Protein AF-A0A7R9MR57-F1 (afdb_monomer_lite)

pLDDT: mean 85.52, std 16.77, range [36.34, 97.62]

Sequence (170 aa):
MKTKNKNTFSAKESKRLKQLLARNATEKPTKAVKSRPQDRSQALAARSRARLLYSRFRAQNEFLYSHSSSEANDFFSEDSFREYHAVYEKIADKWPQKPINHVIQRLATLTSETSGRLVVADIGCGSRAQLRDAFPSHFVHSFDLVADSPHVTKADMCSLPLDADSCDVT

Secondary structure (DSSP, 8-state):
----------HHHHHHHHHHHHHHTT----------HHHHHHHHHHHHHHHHHHHHHHHHHHHHHHS-HHHHHHHS-HHHHHHHHHHHHHHHTTSSS-HHHHHHHHHHHHHHHSSS--EEEEET-TTTTHHHHH-TTSEEEEEESS--STTEEE--TTS-S--TT--SB-

Radius of gyration: 26.55 Å; chains: 1; bounding box: 50×66×60 Å

Structure (mmCIF, N/CA/C/O backbone):
data_AF-A0A7R9MR57-F1
#
_entry.id   AF-A0A7R9MR57-F1
#
loop_
_atom_site.group_PDB
_atom_site.id
_atom_site.type_symbol
_atom_site.label_atom_id
_atom_site.label_alt_id
_atom_site.label_comp_id
_atom_site.label_asym_id
_atom_site.label_entity_id
_atom_site.label_seq_id
_atom_site.pdbx_PDB_ins_code
_atom_site.Cartn_x
_atom_site.Cartn_y
_atom_site.Cartn_z
_atom_site.occupancy
_atom_site.B_iso_or_equiv
_atom_site.auth_seq_id
_atom_site.auth_comp_id
_atom_site.auth_asym_id
_atom_site.auth_atom_id
_atom_site.pdbx_PDB_model_num
ATOM 1 N N . MET A 1 1 ? 18.443 51.257 35.455 1.00 42.00 1 MET A N 1
ATOM 2 C CA . MET A 1 1 ? 19.607 51.481 34.561 1.00 42.00 1 MET A CA 1
ATOM 3 C C . MET A 1 1 ? 19.307 50.832 33.213 1.00 42.00 1 MET A C 1
ATOM 5 O O . MET A 1 1 ? 18.790 49.728 33.194 1.00 42.00 1 MET A O 1
ATOM 9 N N . LYS A 1 2 ? 19.503 51.565 32.109 1.00 36.34 2 LYS A N 1
ATOM 10 C CA . LYS A 1 2 ? 19.036 51.225 30.751 1.00 36.34 2 LYS A CA 1
ATOM 11 C C . LYS A 1 2 ? 19.952 50.187 30.082 1.00 36.34 2 LYS A C 1
ATOM 13 O O . LYS A 1 2 ? 21.140 50.458 29.926 1.00 36.34 2 LYS A O 1
ATOM 18 N N . THR A 1 3 ? 19.410 49.063 29.620 1.00 39.56 3 THR A N 1
ATOM 19 C CA . THR A 1 3 ? 20.094 48.125 28.716 1.00 39.56 3 THR A CA 1
ATOM 20 C C . THR A 1 3 ? 20.059 48.677 27.285 1.00 39.56 3 THR A C 1
ATOM 22 O O . THR A 1 3 ? 18.997 48.912 26.716 1.00 39.56 3 THR A O 1
ATOM 25 N N . LYS A 1 4 ? 21.232 48.951 26.699 1.00 39.41 4 LYS A N 1
ATOM 26 C CA . LYS A 1 4 ? 21.375 49.380 25.298 1.00 39.41 4 LYS A CA 1
ATOM 27 C C . LYS A 1 4 ? 21.719 48.168 24.437 1.00 39.41 4 LYS A C 1
ATOM 29 O O . LYS A 1 4 ? 22.835 47.667 24.510 1.00 39.41 4 LYS A O 1
ATOM 34 N N . ASN A 1 5 ? 20.778 47.748 23.600 1.00 41.66 5 ASN A N 1
ATOM 35 C CA . ASN A 1 5 ? 21.027 46.823 22.502 1.00 41.66 5 ASN A CA 1
ATOM 36 C C . ASN A 1 5 ? 21.733 47.591 21.366 1.00 41.66 5 ASN A C 1
ATOM 38 O O . ASN A 1 5 ? 21.204 48.593 20.884 1.00 41.66 5 ASN A O 1
ATOM 42 N N . LYS A 1 6 ? 22.937 47.172 20.962 1.00 43.34 6 LYS A N 1
ATOM 43 C CA . LYS A 1 6 ? 23.674 47.748 19.825 1.00 43.34 6 LYS A CA 1
ATOM 44 C C . LYS A 1 6 ? 24.060 46.636 18.858 1.00 43.34 6 LYS A C 1
ATOM 46 O O . LYS A 1 6 ? 25.180 46.145 18.899 1.00 43.34 6 LYS A O 1
ATOM 51 N N . ASN A 1 7 ? 23.144 46.288 17.963 1.00 48.44 7 ASN A N 1
ATOM 52 C CA . ASN A 1 7 ? 23.494 45.592 16.731 1.00 48.44 7 ASN A CA 1
ATOM 53 C C . ASN A 1 7 ? 23.597 46.638 15.616 1.00 48.44 7 ASN A C 1
ATOM 55 O O . ASN A 1 7 ? 22.632 46.930 14.916 1.00 48.44 7 ASN A O 1
ATOM 59 N N . THR A 1 8 ? 24.765 47.268 15.499 1.00 50.97 8 THR A N 1
ATOM 60 C CA . THR A 1 8 ? 25.089 48.142 14.366 1.00 50.97 8 THR A CA 1
ATOM 61 C C . THR A 1 8 ? 26.041 47.394 13.448 1.00 50.97 8 THR A C 1
ATOM 63 O O . THR A 1 8 ? 27.233 47.304 13.738 1.00 50.97 8 THR A O 1
ATOM 66 N N . PHE A 1 9 ? 25.505 46.853 12.354 1.00 55.69 9 PHE A N 1
ATOM 67 C CA . PHE A 1 9 ? 26.296 46.300 11.254 1.00 55.69 9 PHE A CA 1
ATOM 68 C C . PHE A 1 9 ? 27.257 47.366 10.715 1.00 55.69 9 PHE A C 1
ATOM 70 O O . PHE A 1 9 ? 26.844 48.487 10.401 1.00 55.69 9 PHE A O 1
ATOM 77 N N . SER A 1 10 ? 28.543 47.028 10.600 1.00 69.56 10 SER A N 1
ATOM 78 C CA . SER A 1 10 ? 29.555 47.951 10.091 1.00 69.56 10 SER A CA 1
ATOM 79 C C . SER A 1 10 ? 29.345 48.216 8.599 1.00 69.56 10 SER A C 1
ATOM 81 O O . SER A 1 10 ? 29.105 47.300 7.810 1.00 69.56 10 SER A O 1
ATOM 83 N N . ALA A 1 11 ? 29.520 49.470 8.166 1.00 62.69 11 ALA A N 1
ATOM 84 C CA . ALA A 1 11 ? 29.443 49.861 6.754 1.00 62.69 11 ALA A CA 1
ATOM 85 C C . ALA A 1 11 ? 30.387 49.038 5.849 1.00 62.69 11 ALA A C 1
ATOM 87 O O . ALA A 1 11 ? 30.120 48.846 4.660 1.00 62.69 11 ALA A O 1
ATOM 88 N N . LYS A 1 12 ? 31.475 48.504 6.421 1.00 63.53 12 LYS A N 1
ATOM 89 C CA . LYS A 1 12 ? 32.448 47.646 5.734 1.00 63.53 12 LYS A CA 1
ATOM 90 C C . LYS A 1 12 ? 31.889 46.247 5.444 1.00 63.53 12 LYS A C 1
ATOM 92 O O . LYS A 1 12 ? 32.163 45.693 4.381 1.00 63.53 12 LYS A O 1
ATOM 97 N N . GLU A 1 13 ? 31.064 45.709 6.338 1.00 68.00 13 GLU A N 1
ATOM 98 C CA . GLU A 1 13 ? 30.418 44.397 6.197 1.00 68.00 13 GLU A CA 1
ATOM 99 C C . GLU A 1 13 ? 29.259 44.461 5.202 1.00 68.00 13 GLU A C 1
ATOM 101 O O . GLU A 1 13 ? 29.170 43.623 4.306 1.00 68.00 13 GLU A O 1
ATOM 106 N N . SER A 1 14 ? 28.463 45.532 5.245 1.00 69.38 14 SER A N 1
ATOM 107 C CA . SER A 1 14 ? 27.408 45.796 4.257 1.00 69.38 14 SER A CA 1
ATOM 108 C C . SER A 1 14 ? 27.961 45.977 2.839 1.00 69.38 14 SER A C 1
ATOM 110 O O . SER A 1 14 ? 27.343 45.541 1.867 1.00 69.38 14 SER A O 1
ATOM 112 N N . LYS A 1 15 ? 29.151 46.577 2.694 1.00 70.50 15 LYS A N 1
ATOM 113 C CA . LYS A 1 15 ? 29.832 46.713 1.395 1.00 70.50 15 LYS A CA 1
ATOM 114 C C . LYS A 1 15 ? 30.342 45.364 0.874 1.00 70.50 15 LYS A C 1
ATOM 116 O O . LYS A 1 15 ? 30.223 45.093 -0.320 1.00 70.50 15 LYS A O 1
ATOM 121 N N . ARG A 1 16 ? 30.840 44.500 1.765 1.00 72.12 16 ARG A N 1
ATOM 122 C CA . ARG A 1 16 ? 31.302 43.142 1.434 1.00 72.12 16 ARG A CA 1
ATOM 123 C C . ARG A 1 16 ? 30.138 42.223 1.049 1.00 72.12 16 ARG A C 1
ATOM 125 O O . ARG A 1 16 ? 30.250 41.487 0.075 1.00 72.12 16 ARG A O 1
ATOM 132 N N . LEU A 1 17 ? 29.005 42.331 1.745 1.00 66.88 17 LEU A N 1
ATOM 133 C CA . LEU A 1 17 ? 27.783 41.585 1.436 1.00 66.88 17 LEU A CA 1
ATOM 134 C C . LEU A 1 17 ? 27.174 42.027 0.098 1.00 66.88 17 LEU A C 1
ATOM 136 O O . LEU A 1 17 ? 26.826 41.184 -0.723 1.00 66.88 17 LEU A O 1
ATOM 140 N N . LYS A 1 18 ? 27.144 43.337 -0.188 1.00 70.94 18 LYS A N 1
ATOM 141 C CA . LYS A 1 18 ? 26.729 43.850 -1.506 1.00 70.94 18 LYS A CA 1
ATOM 142 C C . LYS A 1 18 ? 27.665 43.399 -2.635 1.00 70.94 18 LYS A C 1
ATOM 144 O O . LYS A 1 18 ? 27.184 43.085 -3.717 1.00 70.94 18 LYS A O 1
ATOM 149 N N . GLN A 1 19 ? 28.975 43.302 -2.390 1.00 70.06 19 GLN A N 1
ATOM 150 C CA . GLN A 1 19 ? 29.932 42.755 -3.366 1.00 70.06 19 GLN A CA 1
ATOM 151 C C . GLN A 1 19 ? 29.777 41.241 -3.589 1.00 70.06 19 GLN A C 1
ATOM 153 O O . GLN A 1 19 ? 29.949 40.782 -4.716 1.00 70.06 19 GLN A O 1
ATOM 158 N N . LEU A 1 20 ? 29.438 40.468 -2.553 1.00 65.06 20 LEU A N 1
ATOM 159 C CA . LEU A 1 20 ? 29.161 39.029 -2.664 1.00 65.06 20 LEU A CA 1
ATOM 160 C C . LEU A 1 20 ? 27.858 38.760 -3.429 1.00 65.06 20 LEU A C 1
ATOM 162 O O . LEU A 1 20 ? 27.834 37.926 -4.330 1.00 65.06 20 LEU A O 1
ATOM 166 N N . LEU A 1 21 ? 26.803 39.523 -3.140 1.00 65.69 21 LEU A N 1
ATOM 167 C CA . LEU A 1 21 ? 25.519 39.415 -3.837 1.00 65.69 21 LEU A CA 1
ATOM 168 C C . LEU A 1 21 ? 25.616 39.869 -5.306 1.00 65.69 21 LEU A C 1
ATOM 170 O O . LEU A 1 21 ? 25.014 39.250 -6.178 1.00 65.69 21 LEU A O 1
ATOM 174 N N . ALA A 1 22 ? 26.433 40.885 -5.610 1.00 64.31 22 ALA A N 1
ATOM 175 C CA . ALA A 1 22 ? 26.681 41.339 -6.984 1.00 64.31 22 ALA A CA 1
ATOM 176 C C . ALA A 1 22 ? 27.541 40.362 -7.817 1.00 64.31 22 ALA A C 1
ATOM 178 O O . ALA A 1 22 ? 27.407 40.320 -9.042 1.00 64.31 22 ALA A O 1
ATOM 179 N N . ARG A 1 23 ? 28.392 39.545 -7.175 1.00 57.81 23 ARG A N 1
ATOM 180 C CA . ARG A 1 23 ? 29.122 38.452 -7.846 1.00 57.81 23 ARG A CA 1
ATOM 181 C C . ARG A 1 23 ? 28.187 37.307 -8.237 1.00 57.81 23 ARG A C 1
ATOM 183 O O . ARG A 1 23 ? 28.254 36.849 -9.369 1.00 57.81 23 ARG A O 1
ATOM 190 N N . ASN A 1 24 ? 27.245 36.940 -7.367 1.00 53.53 24 ASN A N 1
ATOM 191 C CA . ASN A 1 24 ? 26.267 35.886 -7.663 1.00 53.53 24 ASN A CA 1
ATOM 192 C C . ASN A 1 24 ? 25.201 36.310 -8.693 1.00 53.53 24 ASN A C 1
ATOM 194 O O . ASN A 1 24 ? 24.598 35.457 -9.331 1.00 53.53 24 ASN A O 1
ATOM 198 N N . ALA A 1 25 ? 24.979 37.615 -8.886 1.00 52.41 25 ALA A N 1
ATOM 199 C CA . ALA A 1 25 ? 24.032 38.139 -9.877 1.00 52.41 25 ALA A CA 1
ATOM 200 C C . ALA A 1 25 ? 24.624 38.301 -11.294 1.00 52.41 25 ALA A C 1
ATOM 202 O O . ALA A 1 25 ? 23.883 38.577 -12.235 1.00 52.41 25 ALA A O 1
ATOM 203 N N . THR A 1 26 ? 25.945 38.153 -11.465 1.00 43.34 26 THR A N 1
ATOM 204 C CA . THR A 1 26 ? 26.622 38.300 -12.771 1.00 43.34 26 THR A CA 1
ATOM 205 C C . THR A 1 26 ? 27.115 36.980 -13.370 1.00 43.34 26 THR A C 1
ATOM 207 O O . THR A 1 26 ? 27.545 36.962 -14.527 1.00 43.34 26 THR A O 1
ATOM 210 N N . GLU A 1 27 ? 26.948 35.853 -12.671 1.00 44.22 27 GLU A N 1
ATOM 211 C CA . GLU A 1 27 ? 27.067 34.526 -13.277 1.00 44.22 27 GLU A CA 1
ATOM 212 C C . GLU A 1 27 ? 25.819 34.219 -14.118 1.00 44.22 27 GLU A C 1
ATOM 214 O O . GLU A 1 27 ? 24.850 33.602 -13.681 1.00 44.22 27 GLU A O 1
ATOM 219 N N . LYS A 1 28 ? 25.843 34.664 -15.380 1.00 47.09 28 LYS A N 1
ATOM 220 C CA . LYS A 1 28 ? 25.016 34.061 -16.437 1.00 47.09 28 LYS A CA 1
ATOM 221 C C . LYS A 1 28 ? 25.228 32.540 -16.407 1.00 47.09 28 LYS A C 1
ATOM 223 O O . LYS A 1 28 ? 26.379 32.135 -16.227 1.00 47.09 28 LYS A O 1
ATOM 228 N N . PRO A 1 29 ? 24.191 31.708 -16.644 1.00 41.19 29 PRO A N 1
ATOM 229 C CA . PRO A 1 29 ? 24.343 30.257 -16.653 1.00 41.19 29 PRO A CA 1
ATOM 230 C C . PRO A 1 29 ? 25.459 29.907 -17.632 1.00 41.19 29 PRO A C 1
ATOM 232 O O . PRO A 1 29 ? 25.377 30.179 -18.835 1.00 41.19 29 PRO A O 1
ATOM 235 N N . THR A 1 30 ? 26.561 29.414 -17.081 1.00 38.16 30 THR A N 1
ATOM 236 C CA . THR A 1 30 ? 27.757 29.099 -17.840 1.00 38.16 30 THR A CA 1
ATOM 237 C C . THR A 1 30 ? 27.400 28.024 -18.856 1.00 38.16 30 THR A C 1
ATOM 239 O O . THR A 1 30 ? 26.698 27.052 -18.575 1.00 38.16 30 THR A O 1
ATOM 242 N N . LYS A 1 31 ? 27.824 28.278 -20.096 1.00 46.47 31 LYS A N 1
ATOM 243 C CA . LYS A 1 31 ? 27.613 27.429 -21.269 1.00 46.47 31 LYS A CA 1
ATOM 244 C C . LYS A 1 31 ? 27.842 25.961 -20.915 1.00 46.47 31 LYS A C 1
ATOM 246 O O . LYS A 1 31 ? 28.859 25.631 -20.310 1.00 46.47 31 LYS A O 1
ATOM 251 N N . ALA A 1 32 ? 26.917 25.109 -21.360 1.00 50.66 32 ALA A N 1
ATOM 252 C CA . ALA A 1 32 ? 26.980 23.661 -21.240 1.00 50.66 32 ALA A CA 1
ATOM 253 C C . ALA A 1 32 ? 28.405 23.145 -21.494 1.00 50.66 32 ALA A C 1
ATOM 255 O O . ALA A 1 32 ? 28.914 23.202 -22.618 1.00 50.66 32 ALA A O 1
ATOM 256 N N . VAL A 1 33 ? 29.039 22.639 -20.435 1.00 55.50 33 VAL A N 1
ATOM 257 C CA . VAL A 1 33 ? 30.252 21.832 -20.537 1.00 55.50 33 VAL A CA 1
ATOM 258 C C . VAL A 1 33 ? 29.941 20.711 -21.526 1.00 55.50 33 VAL A C 1
ATOM 260 O O . VAL A 1 33 ? 28.959 19.986 -21.357 1.00 55.50 33 VAL A O 1
ATOM 263 N N . LYS A 1 34 ? 30.721 20.596 -22.609 1.00 58.34 34 LYS A N 1
ATOM 264 C CA . LYS A 1 34 ? 30.578 19.499 -23.574 1.00 58.34 34 LYS A CA 1
ATOM 265 C C . LYS A 1 34 ? 30.898 18.193 -22.837 1.00 58.34 34 LYS A C 1
ATOM 267 O O . LYS A 1 34 ? 32.059 17.818 -22.743 1.00 58.34 34 LYS A O 1
ATOM 272 N N . SER A 1 35 ? 29.876 17.541 -22.284 1.00 62.31 35 SER A N 1
ATOM 273 C CA . SER A 1 35 ? 30.015 16.257 -21.593 1.00 62.31 35 SER A CA 1
ATOM 274 C C . SER A 1 35 ? 30.646 15.220 -22.526 1.00 62.31 35 SER A C 1
ATOM 276 O O . SER A 1 35 ? 30.401 15.247 -23.743 1.00 62.31 35 SER A O 1
ATOM 278 N N . ARG A 1 36 ? 31.480 14.329 -21.976 1.00 72.31 36 ARG A N 1
ATOM 279 C CA . ARG A 1 36 ? 32.213 13.321 -22.755 1.00 72.31 36 ARG A CA 1
ATOM 280 C C . ARG A 1 36 ? 31.192 12.410 -23.463 1.00 72.31 36 ARG A C 1
ATOM 282 O O . ARG A 1 36 ? 30.100 12.205 -22.930 1.00 72.31 36 ARG A O 1
ATOM 289 N N . PRO A 1 37 ? 31.481 11.845 -24.651 1.00 71.62 37 PRO A N 1
ATOM 290 C CA . PRO A 1 37 ? 30.532 10.972 -25.355 1.00 71.62 37 PRO A CA 1
ATOM 291 C C . PRO A 1 37 ? 29.991 9.816 -24.494 1.00 71.62 37 PRO A C 1
ATOM 293 O O . PRO A 1 37 ? 28.810 9.492 -24.589 1.00 71.62 37 PRO A O 1
ATOM 296 N N . GLN A 1 38 ? 30.824 9.278 -23.593 1.00 73.06 38 GLN A N 1
ATOM 297 C CA . GLN A 1 38 ? 30.436 8.258 -22.613 1.00 73.06 38 GLN A CA 1
ATOM 298 C C . GLN A 1 38 ? 29.397 8.767 -21.599 1.00 73.06 38 GLN A C 1
ATOM 300 O O . GLN A 1 38 ? 28.456 8.054 -21.266 1.00 73.06 38 GLN A O 1
ATOM 305 N N . ASP A 1 39 ? 29.496 10.024 -21.169 1.00 84.75 39 ASP A N 1
ATOM 306 C CA . ASP A 1 39 ? 28.520 10.631 -20.257 1.00 84.75 39 ASP A CA 1
ATOM 307 C C . ASP A 1 39 ? 27.170 10.824 -20.960 1.00 84.75 39 ASP A C 1
ATOM 309 O O . ASP A 1 39 ? 26.107 10.670 -20.360 1.00 84.75 39 ASP A O 1
ATOM 313 N N . ARG A 1 40 ? 27.190 11.133 -22.267 1.00 88.44 40 ARG A N 1
ATOM 314 C CA . ARG A 1 40 ? 25.967 11.284 -23.072 1.00 88.44 40 ARG A CA 1
ATOM 315 C C . ARG A 1 40 ? 25.263 9.953 -23.299 1.00 88.44 40 ARG A C 1
ATOM 317 O O . ARG A 1 40 ? 24.041 9.901 -23.173 1.00 88.44 40 ARG A O 1
ATOM 324 N N . SER A 1 41 ? 26.007 8.895 -23.627 1.00 91.62 41 SER A N 1
ATOM 325 C CA . SER A 1 41 ? 25.433 7.560 -23.828 1.00 91.62 41 SER A CA 1
ATOM 326 C C . SER A 1 41 ? 24.851 7.009 -22.526 1.00 91.62 41 SER A C 1
ATOM 328 O O . SER A 1 41 ? 23.731 6.500 -22.526 1.00 91.62 41 SER A O 1
ATOM 330 N N . GLN A 1 42 ? 25.540 7.202 -21.398 1.00 94.88 42 GLN A N 1
ATOM 331 C CA . GLN A 1 42 ? 25.036 6.827 -20.077 1.00 94.88 42 GLN A CA 1
ATOM 332 C C . GLN A 1 42 ? 23.785 7.622 -19.683 1.00 94.88 42 GLN A C 1
ATOM 334 O O . GLN A 1 42 ? 22.808 7.027 -19.223 1.00 94.88 42 GLN A O 1
ATOM 339 N N . ALA A 1 43 ? 23.768 8.940 -19.912 1.00 94.06 43 ALA A N 1
ATOM 340 C CA . ALA A 1 43 ? 22.599 9.779 -19.647 1.00 94.06 43 ALA A CA 1
ATOM 341 C C . ALA A 1 43 ? 21.390 9.389 -20.515 1.00 94.06 43 ALA A C 1
ATOM 343 O O . ALA A 1 43 ? 20.261 9.334 -20.020 1.00 94.06 43 ALA A O 1
ATOM 344 N N . LEU A 1 44 ? 21.613 9.078 -21.797 1.00 95.44 44 LEU A N 1
ATOM 345 C CA . LEU A 1 44 ? 20.569 8.570 -22.685 1.00 95.44 44 LEU A CA 1
ATOM 346 C C . LEU A 1 44 ? 20.047 7.216 -22.194 1.00 95.44 44 LEU A C 1
ATOM 348 O O . LEU A 1 44 ? 18.838 7.047 -22.066 1.00 95.44 44 LEU A O 1
ATOM 352 N N . ALA A 1 45 ? 20.939 6.285 -21.853 1.00 95.81 45 ALA A N 1
ATOM 353 C CA . ALA A 1 45 ? 20.560 4.972 -21.342 1.00 95.81 45 ALA A CA 1
ATOM 354 C C . ALA A 1 45 ? 19.747 5.076 -20.040 1.00 95.81 45 ALA A C 1
ATOM 356 O O . ALA A 1 45 ? 18.744 4.383 -19.886 1.00 95.81 45 ALA A O 1
ATOM 357 N N . ALA A 1 46 ? 20.124 5.977 -19.126 1.00 94.88 46 ALA A N 1
ATOM 358 C CA . ALA A 1 46 ? 19.367 6.242 -17.905 1.00 94.88 46 ALA A CA 1
ATOM 359 C C . ALA A 1 46 ? 17.960 6.783 -18.208 1.00 94.88 46 ALA A C 1
ATOM 361 O O . ALA A 1 46 ? 16.982 6.310 -17.630 1.00 94.88 46 ALA A O 1
ATOM 362 N N . ARG A 1 47 ? 17.839 7.721 -19.157 1.00 95.38 47 ARG A N 1
ATOM 363 C CA . ARG A 1 47 ? 16.542 8.265 -19.587 1.00 95.38 47 ARG A CA 1
ATOM 364 C C . ARG A 1 47 ? 15.660 7.200 -20.240 1.00 95.38 47 ARG A C 1
ATOM 366 O O . ARG A 1 47 ? 14.468 7.144 -19.948 1.00 95.38 47 ARG A O 1
ATOM 373 N N . SER A 1 48 ? 16.237 6.347 -21.083 1.00 97.19 48 SER A N 1
ATOM 374 C CA . SER A 1 48 ? 15.523 5.234 -21.714 1.00 97.19 48 SER A CA 1
ATOM 375 C C . SER A 1 48 ? 15.037 4.222 -20.679 1.00 97.19 48 SER A C 1
ATOM 377 O O . SER A 1 48 ? 13.863 3.865 -20.701 1.00 97.19 48 SER A O 1
ATOM 379 N N . ARG A 1 49 ? 15.887 3.831 -19.715 1.00 95.81 49 ARG A N 1
ATOM 380 C CA . ARG A 1 49 ? 15.492 2.956 -18.597 1.00 95.81 49 ARG A CA 1
ATOM 381 C C . ARG A 1 49 ? 14.352 3.554 -17.779 1.00 95.81 49 ARG A C 1
ATOM 383 O O . ARG A 1 49 ? 13.376 2.864 -17.518 1.00 95.81 49 ARG A O 1
ATOM 390 N N . ALA A 1 50 ? 14.434 4.840 -17.433 1.00 93.50 50 ALA A N 1
ATOM 391 C CA . ALA A 1 50 ? 13.363 5.517 -16.706 1.00 93.50 50 ALA A CA 1
ATOM 392 C C . ALA A 1 50 ? 12.046 5.520 -17.501 1.00 93.50 50 ALA A C 1
ATOM 394 O O . ALA A 1 50 ? 10.991 5.233 -16.945 1.00 93.50 50 ALA A O 1
ATOM 395 N N . ARG A 1 51 ? 12.091 5.794 -18.812 1.00 95.88 51 ARG A N 1
ATOM 396 C CA . ARG A 1 51 ? 10.894 5.769 -19.665 1.00 95.88 51 ARG A CA 1
ATOM 397 C C . ARG A 1 51 ? 10.273 4.373 -19.747 1.00 95.88 51 ARG A C 1
ATOM 399 O O . ARG A 1 51 ? 9.054 4.267 -19.666 1.00 95.88 51 ARG A O 1
ATOM 406 N N . LEU A 1 52 ? 11.093 3.331 -19.879 1.00 96.00 52 LEU A N 1
ATOM 407 C CA . LEU A 1 52 ? 10.629 1.941 -19.876 1.00 96.00 52 LEU A CA 1
ATOM 408 C C . LEU A 1 52 ? 9.990 1.569 -18.536 1.00 96.00 52 LEU A C 1
ATOM 410 O O . LEU A 1 52 ? 8.901 1.008 -18.533 1.00 96.00 52 LEU A O 1
ATOM 414 N N . LEU A 1 53 ? 10.606 1.966 -17.419 1.00 94.38 53 LEU A N 1
ATOM 415 C CA . LEU A 1 53 ? 10.073 1.744 -16.075 1.00 94.38 53 LEU A CA 1
ATOM 416 C C . LEU A 1 53 ? 8.670 2.353 -15.906 1.00 94.38 53 LEU A C 1
ATOM 418 O O . LEU A 1 53 ? 7.741 1.665 -15.497 1.00 94.38 53 LEU A O 1
ATOM 422 N N . TYR A 1 54 ? 8.481 3.620 -16.289 1.00 95.75 54 TYR A N 1
ATOM 423 C CA . TYR A 1 54 ? 7.161 4.263 -16.227 1.00 95.75 54 TYR A CA 1
ATOM 424 C C . TYR A 1 54 ? 6.152 3.670 -17.217 1.00 95.75 54 TYR A C 1
ATOM 426 O O . TYR A 1 54 ? 4.956 3.658 -16.933 1.00 95.75 54 TYR A O 1
ATOM 434 N N . SER A 1 55 ? 6.609 3.198 -18.380 1.00 96.81 55 SER A N 1
ATOM 435 C CA . SER A 1 55 ? 5.746 2.504 -19.340 1.00 96.81 55 SER A CA 1
ATOM 436 C C . SER A 1 55 ? 5.254 1.173 -18.778 1.00 96.81 55 SER A C 1
ATOM 438 O O . SER A 1 55 ? 4.075 0.866 -18.920 1.00 96.81 55 SER A O 1
ATOM 440 N N . ARG A 1 56 ? 6.135 0.414 -18.112 1.00 95.56 56 ARG A N 1
ATOM 441 C CA . ARG A 1 56 ? 5.777 -0.834 -17.434 1.00 95.56 56 ARG A CA 1
ATOM 442 C C . ARG A 1 56 ? 4.773 -0.572 -16.318 1.00 95.56 56 ARG A C 1
ATOM 444 O O . ARG A 1 56 ? 3.705 -1.165 -16.350 1.00 95.56 56 ARG A O 1
ATOM 451 N N . PHE A 1 57 ? 5.046 0.393 -15.439 1.00 96.56 57 PHE A N 1
ATOM 452 C CA . PHE A 1 57 ? 4.109 0.794 -14.385 1.00 96.56 57 PHE A CA 1
ATOM 453 C C . PHE A 1 57 ? 2.711 1.122 -14.927 1.00 96.56 57 PHE A C 1
ATOM 455 O O . PHE A 1 57 ? 1.719 0.674 -14.368 1.00 96.56 57 PHE A O 1
ATOM 462 N N . ARG A 1 58 ? 2.612 1.867 -16.038 1.00 97.25 58 ARG A N 1
ATOM 463 C CA . ARG A 1 58 ? 1.313 2.192 -16.656 1.00 97.25 58 ARG A CA 1
ATOM 464 C C . ARG A 1 58 ? 0.555 0.950 -17.114 1.00 97.25 58 ARG A C 1
ATOM 466 O O . ARG A 1 58 ? -0.635 0.866 -16.848 1.00 97.25 58 ARG A O 1
ATOM 473 N N . ALA A 1 59 ? 1.240 0.008 -17.759 1.00 95.69 59 ALA A N 1
ATOM 474 C CA . ALA A 1 59 ? 0.629 -1.246 -18.192 1.00 95.69 59 ALA A CA 1
ATOM 475 C C . ALA A 1 59 ? 0.189 -2.108 -16.996 1.00 95.69 59 ALA A C 1
ATOM 477 O O . ALA A 1 59 ? -0.903 -2.663 -17.007 1.00 95.69 59 ALA A O 1
ATOM 478 N N . GLN A 1 60 ? 1.007 -2.175 -15.938 1.00 95.50 60 GLN A N 1
ATOM 479 C CA . GLN A 1 60 ? 0.648 -2.884 -14.705 1.00 95.50 60 GLN A CA 1
ATOM 480 C C . GLN A 1 60 ? -0.581 -2.257 -14.043 1.00 95.50 60 GLN A C 1
ATOM 482 O O . GLN A 1 60 ? -1.525 -2.956 -13.701 1.00 95.50 60 GLN A O 1
ATOM 487 N N . ASN A 1 61 ? -0.584 -0.930 -13.914 1.00 96.06 61 ASN A N 1
ATOM 488 C CA . ASN A 1 61 ? -1.699 -0.180 -13.356 1.00 96.06 61 ASN A CA 1
ATOM 489 C C . ASN A 1 61 ? -2.985 -0.431 -14.155 1.00 96.06 61 ASN A C 1
ATOM 491 O O . ASN A 1 61 ? -4.024 -0.695 -13.572 1.00 96.06 61 ASN A O 1
ATOM 495 N N . GLU A 1 62 ? -2.920 -0.386 -15.486 1.00 96.94 62 GLU A N 1
ATOM 496 C CA . GLU A 1 62 ? -4.063 -0.712 -16.344 1.00 96.94 62 GLU A CA 1
ATOM 497 C C . GLU A 1 62 ? -4.579 -2.135 -16.107 1.00 96.94 62 GLU A C 1
ATOM 499 O O . GLU A 1 62 ? -5.785 -2.317 -15.950 1.00 96.94 62 GLU A O 1
ATOM 504 N N . PHE A 1 63 ? -3.689 -3.127 -16.008 1.00 95.88 63 PHE A N 1
ATOM 505 C CA . PHE A 1 63 ? -4.071 -4.507 -15.707 1.00 95.88 63 PHE A CA 1
ATOM 506 C C . PHE A 1 63 ? -4.804 -4.608 -14.360 1.00 95.88 63 PHE A C 1
ATOM 508 O O . PHE A 1 63 ? -5.892 -5.175 -14.308 1.00 95.88 63 PHE A O 1
ATOM 515 N N . LEU A 1 64 ? -4.265 -3.984 -13.303 1.00 93.88 64 LEU A N 1
ATOM 516 C CA . LEU A 1 64 ? -4.863 -3.968 -11.959 1.00 93.88 64 LEU A CA 1
ATOM 517 C C . LEU A 1 64 ? -6.273 -3.354 -11.922 1.00 93.88 64 LEU A C 1
ATOM 519 O O . LEU A 1 64 ? -7.067 -3.725 -11.066 1.00 93.88 64 LEU A O 1
ATOM 523 N N . TYR A 1 65 ? -6.595 -2.431 -12.834 1.00 93.75 65 TYR A N 1
ATOM 524 C CA . TYR A 1 65 ? -7.929 -1.821 -12.929 1.00 93.75 65 TYR A CA 1
ATOM 525 C C . TYR A 1 65 ? -8.889 -2.544 -13.880 1.00 93.75 65 TYR A C 1
ATOM 527 O O . TYR A 1 65 ? -10.077 -2.225 -13.894 1.00 93.75 65 TYR A O 1
ATOM 535 N N . SER A 1 66 ? -8.394 -3.467 -14.705 1.00 96.00 66 SER A N 1
ATOM 536 C CA . SER A 1 66 ? -9.180 -4.127 -15.758 1.00 96.00 66 SER A CA 1
ATOM 537 C C . SER A 1 66 ? -9.403 -5.621 -15.527 1.00 96.00 66 SER A C 1
ATOM 539 O O . SER A 1 66 ? -10.182 -6.224 -16.259 1.00 96.00 66 SER A O 1
ATOM 541 N N . HIS A 1 67 ? -8.753 -6.203 -14.520 1.00 95.44 67 HIS A N 1
ATOM 542 C CA . HIS A 1 67 ? -8.832 -7.622 -14.179 1.00 95.44 67 HIS A CA 1
ATOM 543 C C . HIS A 1 67 ? -9.211 -7.797 -12.706 1.00 95.44 67 HIS A C 1
ATOM 545 O O . HIS A 1 67 ? -9.126 -6.859 -11.910 1.00 95.44 67 HIS A O 1
ATOM 551 N N . SER A 1 68 ? -9.649 -8.999 -12.338 1.00 94.69 68 SER A N 1
ATOM 552 C CA . SER A 1 68 ? -9.952 -9.338 -10.945 1.00 94.69 68 SER A CA 1
ATOM 553 C C . SER A 1 68 ? -8.689 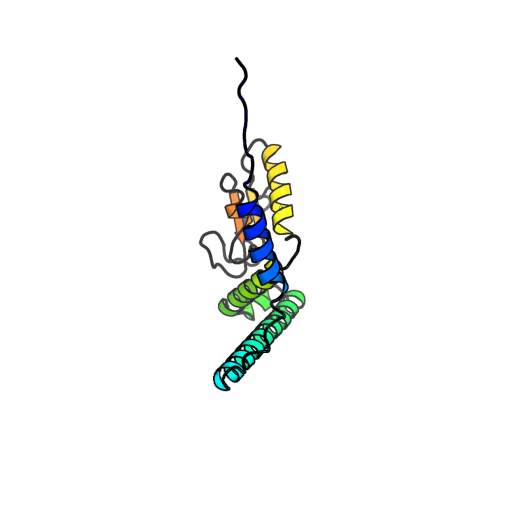-9.417 -10.076 1.00 94.69 68 SER A C 1
ATOM 555 O O . SER A 1 68 ? -7.571 -9.567 -10.575 1.00 94.69 68 SER A O 1
ATOM 557 N N . SER A 1 69 ? -8.865 -9.357 -8.752 1.00 91.81 69 SER A N 1
ATOM 558 C CA . SER A 1 69 ? -7.760 -9.486 -7.793 1.00 91.81 69 SER A CA 1
ATOM 559 C C . SER A 1 69 ? -7.049 -10.839 -7.900 1.00 91.81 69 SER A C 1
ATOM 561 O O . SER A 1 69 ? -5.821 -10.886 -7.864 1.00 91.81 69 SER A O 1
ATOM 563 N N . SER A 1 70 ? -7.807 -11.921 -8.121 1.00 91.62 70 SER A N 1
ATOM 564 C CA . SER A 1 70 ? -7.265 -13.265 -8.345 1.00 91.62 70 SER A CA 1
ATOM 565 C C . SER A 1 70 ? -6.387 -13.308 -9.593 1.00 91.62 70 SER A C 1
ATOM 567 O O . SER A 1 70 ? -5.258 -13.782 -9.529 1.00 91.62 70 SER A O 1
ATOM 569 N N . GLU A 1 71 ? -6.867 -12.760 -10.713 1.00 93.62 71 GLU A N 1
ATOM 570 C CA . GLU A 1 71 ? -6.087 -12.705 -11.956 1.00 93.62 71 GLU A CA 1
ATOM 571 C C . GLU A 1 71 ? -4.823 -11.855 -11.793 1.00 93.62 71 GLU A C 1
ATOM 573 O O . GLU A 1 71 ? -3.765 -12.223 -12.296 1.00 93.62 71 GLU A O 1
ATOM 578 N N . ALA A 1 72 ? -4.901 -10.736 -11.067 1.00 91.75 72 ALA A N 1
ATOM 579 C CA . ALA A 1 72 ? -3.737 -9.913 -10.754 1.00 91.75 72 ALA A CA 1
ATOM 580 C C . A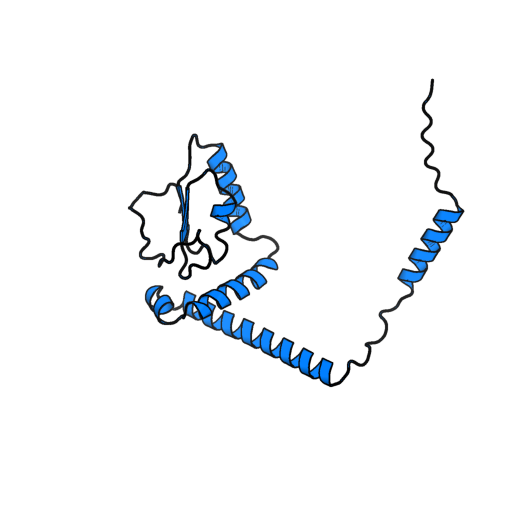LA A 1 72 ? -2.707 -10.657 -9.895 1.00 91.75 72 ALA A C 1
ATOM 582 O O . ALA A 1 72 ? -1.511 -10.572 -10.172 1.00 91.75 72 ALA A O 1
ATOM 583 N N . ASN A 1 73 ? -3.157 -11.397 -8.883 1.00 89.75 73 ASN A N 1
ATOM 584 C CA . ASN A 1 73 ? -2.285 -12.183 -8.014 1.00 89.75 73 ASN A CA 1
ATOM 585 C C . ASN A 1 73 ? -1.582 -13.323 -8.772 1.00 89.75 73 ASN A C 1
ATOM 587 O O . ASN A 1 73 ? -0.416 -13.603 -8.507 1.00 89.75 73 ASN A O 1
ATOM 591 N N . ASP A 1 74 ? -2.258 -13.933 -9.748 1.00 91.69 74 ASP A N 1
ATOM 592 C CA . ASP A 1 74 ? -1.673 -14.973 -10.600 1.00 91.69 74 ASP A CA 1
ATOM 593 C C . ASP A 1 74 ? -0.728 -14.393 -11.667 1.00 91.69 74 ASP A C 1
ATOM 595 O O . ASP A 1 74 ? 0.295 -14.994 -12.005 1.00 91.69 74 ASP A O 1
ATOM 599 N N . PHE A 1 75 ? -1.059 -13.220 -12.213 1.00 90.88 75 PHE A N 1
ATOM 600 C CA . PHE A 1 75 ? -0.298 -12.584 -13.288 1.00 90.88 75 PHE A CA 1
ATOM 601 C C . PHE A 1 75 ? 1.001 -11.933 -12.800 1.00 90.88 75 PHE A C 1
ATOM 603 O O . PHE A 1 75 ? 2.035 -12.007 -13.473 1.00 90.88 75 PHE A O 1
ATOM 610 N N . PHE A 1 76 ? 0.969 -11.262 -11.648 1.00 91.00 76 PHE A N 1
ATOM 611 C CA . PHE A 1 76 ? 2.117 -10.525 -11.134 1.00 91.00 76 PHE A CA 1
ATOM 612 C C . PHE A 1 76 ? 2.966 -11.374 -10.193 1.00 91.00 76 PHE A C 1
ATOM 614 O O . PHE A 1 76 ? 2.510 -11.867 -9.167 1.00 91.00 76 PHE A O 1
ATOM 621 N N . SER A 1 77 ? 4.267 -11.451 -10.481 1.00 92.56 77 SER A N 1
ATOM 622 C CA . SER A 1 77 ? 5.230 -11.925 -9.488 1.00 92.56 77 SER A CA 1
ATOM 623 C C . SER A 1 77 ? 5.370 -10.922 -8.340 1.00 92.56 77 SER A C 1
ATOM 625 O O . SER A 1 77 ? 5.153 -9.720 -8.520 1.00 92.56 77 SER A O 1
ATOM 627 N N . GLU A 1 78 ? 5.838 -11.381 -7.178 1.00 91.19 78 GLU A N 1
ATOM 628 C CA . GLU A 1 78 ? 6.107 -10.47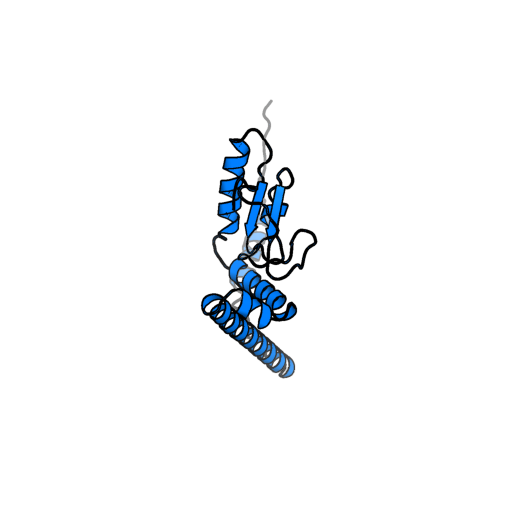8 -6.052 1.00 91.19 78 GLU A CA 1
ATOM 629 C C . GLU A 1 78 ? 7.077 -9.353 -6.433 1.00 91.19 78 GLU A C 1
ATOM 631 O O . GLU A 1 78 ? 6.846 -8.195 -6.103 1.00 91.19 78 GLU A O 1
ATOM 636 N N . ASP A 1 79 ? 8.119 -9.655 -7.209 1.00 92.56 79 ASP A N 1
ATOM 637 C CA . ASP A 1 79 ? 9.065 -8.640 -7.686 1.00 92.56 79 ASP A CA 1
ATOM 638 C C . ASP A 1 79 ? 8.408 -7.603 -8.607 1.00 92.56 79 ASP A C 1
ATOM 640 O O . ASP A 1 79 ? 8.801 -6.435 -8.608 1.00 92.56 79 ASP A O 1
ATOM 644 N N . SER A 1 80 ? 7.383 -8.005 -9.365 1.00 92.50 80 SER A N 1
ATOM 645 C CA . SER A 1 80 ? 6.614 -7.090 -10.214 1.00 92.50 80 SER A CA 1
ATOM 646 C C . SER A 1 80 ? 5.787 -6.115 -9.375 1.00 92.50 80 SER A C 1
ATOM 648 O O . SER A 1 80 ? 5.731 -4.931 -9.711 1.00 92.50 80 SER A O 1
ATOM 650 N N . PHE A 1 81 ? 5.193 -6.589 -8.277 1.00 92.88 81 PHE A N 1
ATOM 651 C CA . PHE A 1 81 ? 4.483 -5.752 -7.305 1.00 92.88 81 PHE A CA 1
ATOM 652 C C . PHE A 1 81 ? 5.432 -4.841 -6.514 1.00 92.88 81 PHE A C 1
ATOM 654 O O . PHE A 1 81 ? 5.142 -3.658 -6.353 1.00 92.88 81 PHE A O 1
ATOM 661 N N . ARG A 1 82 ? 6.603 -5.337 -6.093 1.00 93.25 82 ARG A N 1
ATOM 662 C CA . ARG A 1 82 ? 7.642 -4.511 -5.443 1.00 93.25 82 ARG A CA 1
ATOM 663 C C . ARG A 1 82 ? 8.077 -3.361 -6.335 1.00 93.25 82 ARG A C 1
ATOM 665 O O . ARG A 1 82 ? 8.193 -2.218 -5.894 1.00 93.25 82 ARG A O 1
ATOM 672 N N . GLU A 1 83 ? 8.316 -3.648 -7.612 1.00 93.62 83 GLU A N 1
ATOM 673 C CA . GLU A 1 83 ? 8.665 -2.596 -8.556 1.00 93.62 83 GLU A CA 1
ATOM 674 C C . GLU A 1 83 ? 7.505 -1.623 -8.781 1.00 93.62 83 GLU A C 1
ATOM 676 O O . GLU A 1 83 ? 7.730 -0.410 -8.809 1.00 93.62 83 GLU A O 1
ATOM 681 N N . TYR A 1 84 ? 6.279 -2.136 -8.906 1.00 95.38 84 TYR A N 1
ATOM 682 C CA . TYR A 1 84 ? 5.080 -1.312 -9.006 1.00 95.38 84 TYR A CA 1
ATOM 683 C C . TYR A 1 84 ? 4.990 -0.322 -7.832 1.00 95.38 84 TYR A C 1
ATOM 685 O O . TYR A 1 84 ? 4.902 0.885 -8.075 1.00 95.38 84 TYR A O 1
ATOM 693 N N . HIS A 1 85 ? 5.132 -0.795 -6.587 1.00 95.12 85 HIS A N 1
ATOM 694 C CA . HIS A 1 85 ? 5.151 0.042 -5.379 1.00 95.12 85 HIS A CA 1
ATOM 695 C C . HIS A 1 85 ? 6.287 1.068 -5.414 1.00 95.12 85 HIS A C 1
ATOM 697 O O . HIS A 1 85 ? 6.050 2.265 -5.243 1.00 95.12 85 HIS A O 1
ATOM 703 N N . ALA A 1 86 ? 7.510 0.652 -5.751 1.00 94.44 86 ALA A N 1
ATOM 704 C CA . ALA A 1 86 ? 8.659 1.556 -5.834 1.00 94.44 86 ALA A CA 1
ATOM 705 C C . ALA A 1 86 ? 8.487 2.670 -6.886 1.00 94.44 86 ALA A C 1
ATOM 707 O O . ALA A 1 86 ? 9.058 3.759 -6.755 1.00 94.44 86 ALA A O 1
ATOM 708 N N . VAL A 1 87 ? 7.744 2.415 -7.969 1.00 96.19 87 VAL A N 1
ATOM 709 C CA . VAL A 1 87 ? 7.407 3.440 -8.967 1.00 96.19 87 VAL A CA 1
ATOM 710 C C . VAL A 1 87 ? 6.244 4.306 -8.495 1.00 96.19 87 VAL A C 1
ATOM 712 O O . VAL A 1 87 ? 6.327 5.530 -8.639 1.00 96.19 87 VAL A O 1
ATOM 715 N N . TYR A 1 88 ? 5.205 3.705 -7.910 1.00 95.44 88 TYR A N 1
ATOM 716 C CA . TYR A 1 88 ? 4.063 4.416 -7.342 1.00 95.44 88 TYR A CA 1
ATOM 717 C C . TYR A 1 88 ? 4.513 5.444 -6.302 1.00 95.44 88 TYR A C 1
ATOM 719 O O . TYR A 1 88 ? 4.152 6.615 -6.408 1.00 95.44 88 TYR A O 1
ATOM 727 N N . GLU A 1 89 ? 5.393 5.064 -5.374 1.00 94.00 89 GLU A N 1
ATOM 728 C CA . GLU A 1 89 ? 5.936 5.968 -4.356 1.00 94.00 89 GLU A CA 1
ATOM 729 C C . GLU A 1 89 ? 6.634 7.186 -4.975 1.00 94.00 89 GLU A C 1
ATOM 731 O O . GLU A 1 89 ? 6.341 8.325 -4.609 1.00 94.00 89 GLU A O 1
ATOM 736 N N . LYS A 1 90 ? 7.473 6.979 -6.000 1.00 94.44 90 LYS A N 1
ATOM 737 C CA . LYS A 1 90 ? 8.152 8.072 -6.727 1.00 94.44 90 LYS A CA 1
ATOM 738 C C . LYS A 1 90 ? 7.183 9.010 -7.446 1.00 94.44 90 LYS A C 1
ATOM 740 O O . LYS A 1 90 ? 7.529 10.164 -7.716 1.00 94.44 90 LYS A O 1
ATOM 745 N N . ILE A 1 91 ? 6.019 8.508 -7.860 1.00 94.69 91 ILE A N 1
ATOM 746 C CA . ILE A 1 91 ? 4.961 9.313 -8.478 1.00 94.69 91 ILE A CA 1
ATOM 747 C C . ILE A 1 91 ? 4.216 10.08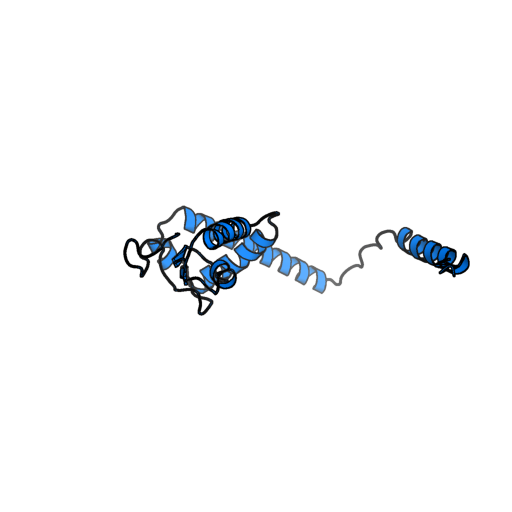8 -7.390 1.00 94.69 91 ILE A C 1
ATOM 749 O O . ILE A 1 91 ? 4.078 11.306 -7.510 1.00 94.69 91 ILE A O 1
ATOM 753 N N . ALA A 1 92 ? 3.799 9.402 -6.325 1.00 94.31 92 ALA A N 1
ATOM 754 C CA . ALA A 1 92 ? 3.068 9.967 -5.200 1.00 94.31 92 ALA A CA 1
ATOM 755 C C . ALA A 1 92 ? 3.875 11.042 -4.455 1.00 94.31 92 ALA A C 1
ATOM 757 O O . ALA A 1 92 ? 3.304 12.022 -3.987 1.00 94.31 92 ALA A O 1
ATOM 758 N N . ASP A 1 93 ? 5.204 10.921 -4.379 1.00 93.56 93 ASP A N 1
ATOM 759 C CA . ASP A 1 93 ? 6.102 11.935 -3.798 1.00 93.56 93 ASP A CA 1
ATOM 760 C C . ASP A 1 93 ? 6.014 13.303 -4.484 1.00 93.56 93 ASP A C 1
ATOM 762 O O . ASP A 1 93 ? 6.350 14.321 -3.884 1.00 93.56 93 ASP A O 1
ATOM 766 N N . LYS A 1 94 ? 5.556 13.345 -5.738 1.00 95.44 94 LYS A N 1
ATOM 767 C CA . LYS A 1 94 ? 5.379 14.597 -6.485 1.00 95.44 94 LYS A CA 1
ATOM 768 C C . LYS A 1 94 ? 4.013 15.232 -6.255 1.00 95.44 94 LYS A C 1
ATOM 770 O O . LYS A 1 94 ? 3.772 16.327 -6.761 1.00 95.44 94 LYS A O 1
ATOM 775 N N . TRP A 1 95 ? 3.100 14.545 -5.572 1.00 95.25 95 TRP A N 1
ATOM 776 C CA . TRP A 1 95 ? 1.765 15.070 -5.331 1.00 95.25 95 TRP A CA 1
ATOM 777 C C . TRP A 1 95 ? 1.838 16.183 -4.283 1.00 95.25 95 TRP A C 1
ATOM 779 O O . TRP A 1 95 ? 2.528 16.024 -3.277 1.00 95.25 95 TRP A O 1
ATOM 789 N N . PRO A 1 96 ? 1.116 17.301 -4.478 1.00 96.00 96 PRO A N 1
ATOM 790 C CA . PRO A 1 96 ? 1.117 18.401 -3.514 1.00 96.00 96 PRO A CA 1
ATOM 791 C C . PRO A 1 96 ? 0.561 17.972 -2.150 1.00 96.00 96 PRO A C 1
ATOM 793 O O . PRO A 1 96 ? 0.987 18.477 -1.116 1.00 96.00 96 PRO A O 1
ATOM 796 N N . GLN A 1 97 ? -0.368 17.015 -2.148 1.00 93.69 97 GLN A N 1
ATOM 797 C CA . GLN A 1 97 ? -0.925 16.406 -0.952 1.00 93.69 97 GLN A CA 1
ATOM 798 C C . GLN A 1 97 ? -1.217 14.933 -1.231 1.00 93.69 97 GLN A C 1
ATOM 800 O O . GLN A 1 97 ? -1.887 14.601 -2.209 1.00 93.69 97 GLN A O 1
ATOM 805 N N . LYS A 1 98 ? -0.720 14.046 -0.365 1.00 94.31 98 LYS A N 1
ATOM 806 C CA . LYS A 1 98 ? -1.003 12.612 -0.449 1.00 94.31 98 LYS A CA 1
ATOM 807 C C . LYS A 1 98 ? -2.295 12.286 0.313 1.00 94.31 98 LYS A C 1
ATOM 809 O O . LYS A 1 98 ? -2.429 12.756 1.445 1.00 94.31 98 LYS A O 1
ATOM 814 N N . PRO A 1 99 ? -3.205 11.460 -0.237 1.00 95.31 99 PRO A N 1
ATOM 815 C CA . PRO A 1 99 ? -4.444 11.068 0.441 1.00 95.31 99 PRO A CA 1
ATOM 816 C C . PRO A 1 99 ? -4.216 10.467 1.830 1.00 95.31 99 PRO A C 1
ATOM 818 O O . PRO A 1 99 ? -4.915 10.826 2.773 1.00 95.31 99 PRO A O 1
ATOM 821 N N . ILE A 1 100 ? -3.171 9.649 1.984 1.00 94.75 100 ILE A N 1
ATOM 822 C CA . ILE A 1 100 ? -2.792 9.032 3.262 1.00 94.75 100 ILE A CA 1
ATOM 823 C C . ILE A 1 100 ? -2.596 10.053 4.389 1.00 94.75 100 ILE A C 1
ATOM 825 O O . ILE A 1 100 ? -2.999 9.810 5.520 1.00 94.75 100 ILE A O 1
ATOM 829 N N . ASN A 1 101 ? -2.076 11.247 4.084 1.00 95.06 101 ASN A N 1
ATOM 830 C CA . ASN A 1 101 ? -1.902 12.296 5.088 1.00 95.06 101 ASN A CA 1
ATOM 831 C C . ASN A 1 101 ? -3.254 12.793 5.615 1.00 95.06 101 ASN A C 1
ATOM 833 O O . ASN A 1 101 ? -3.378 13.110 6.794 1.00 95.06 101 ASN A O 1
ATOM 837 N N . HIS A 1 102 ? -4.267 12.858 4.749 1.00 95.75 102 HIS A N 1
ATOM 838 C CA . HIS A 1 102 ? -5.615 13.246 5.151 1.00 95.75 102 HIS A CA 1
ATOM 839 C C . HIS A 1 102 ? -6.293 12.146 5.974 1.00 95.75 102 HIS A C 1
ATOM 841 O O . HIS A 1 102 ? -6.925 12.444 6.984 1.00 95.75 102 HIS A O 1
ATOM 847 N N . VAL A 1 103 ? -6.102 10.879 5.593 1.00 96.06 103 VAL A N 1
ATOM 848 C CA . VAL A 1 103 ? -6.589 9.725 6.366 1.00 96.06 103 VAL A CA 1
ATOM 849 C C . VAL A 1 103 ? -5.970 9.715 7.765 1.00 96.06 103 VAL A C 1
ATOM 851 O O . VAL A 1 103 ? -6.701 9.619 8.746 1.00 96.06 103 VAL A O 1
ATOM 854 N N . ILE A 1 104 ? -4.653 9.925 7.880 1.00 96.44 104 ILE A N 1
ATOM 855 C CA . ILE A 1 104 ? -3.961 10.048 9.173 1.00 96.44 104 ILE A CA 1
ATOM 856 C C . ILE A 1 104 ? -4.551 11.195 9.999 1.00 96.44 104 ILE A C 1
ATOM 858 O O . ILE A 1 104 ? -4.846 11.019 11.175 1.00 96.44 104 ILE A O 1
ATOM 862 N N . GLN A 1 105 ? -4.776 12.370 9.408 1.00 96.19 105 GLN A N 1
ATOM 863 C CA . GLN A 1 105 ? -5.397 13.483 10.135 1.00 96.19 105 GLN A CA 1
ATOM 864 C C . GLN A 1 105 ? -6.798 13.127 10.642 1.00 96.19 105 GLN A C 1
ATOM 866 O O . GLN A 1 105 ? -7.122 13.403 11.796 1.00 96.19 105 GLN A O 1
ATOM 871 N N . ARG A 1 106 ? -7.619 12.489 9.801 1.00 95.38 106 ARG A N 1
ATOM 872 C CA . ARG A 1 106 ? -8.982 12.102 10.168 1.00 95.38 106 ARG A CA 1
ATOM 873 C C . ARG A 1 106 ? -8.998 11.053 11.279 1.00 95.38 106 ARG A C 1
ATOM 875 O O . ARG A 1 106 ? -9.763 11.203 12.229 1.00 95.38 106 ARG A O 1
ATOM 882 N N . LEU A 1 107 ? -8.145 10.035 11.184 1.00 95.25 107 LEU A N 1
ATOM 883 C CA . LEU A 1 107 ? -7.996 9.013 12.218 1.00 95.25 107 LEU A CA 1
ATOM 884 C C . LEU A 1 107 ? -7.483 9.614 13.528 1.00 95.25 107 LEU A C 1
ATOM 886 O O . LEU A 1 107 ? -8.011 9.281 14.581 1.00 95.25 107 LEU A O 1
ATOM 890 N N . ALA A 1 108 ? -6.544 10.562 13.484 1.00 94.69 108 ALA A N 1
ATOM 891 C CA . ALA A 1 108 ? -6.076 11.251 14.685 1.00 94.69 108 ALA A CA 1
ATOM 892 C C . ALA A 1 108 ? -7.226 11.955 15.424 1.00 94.69 108 ALA A C 1
ATOM 894 O O . ALA A 1 108 ? -7.356 11.806 16.638 1.00 94.69 108 ALA A O 1
ATOM 895 N N . THR A 1 109 ? -8.118 12.639 14.700 1.00 94.69 109 THR A N 1
ATOM 896 C CA . THR A 1 109 ? -9.330 13.218 15.300 1.00 94.69 109 THR A CA 1
ATOM 897 C C . THR A 1 109 ? -10.213 12.142 15.937 1.00 94.69 109 THR A C 1
ATOM 899 O O . THR A 1 109 ? -10.544 12.256 17.115 1.00 94.69 109 THR A O 1
ATOM 902 N N . LEU A 1 110 ? -10.514 11.056 15.219 1.00 92.25 110 LEU A N 1
ATOM 903 C CA . LEU A 1 110 ? -11.353 9.966 15.739 1.00 92.25 110 LEU A CA 1
ATOM 904 C C . LEU A 1 110 ? -10.759 9.310 16.994 1.00 92.25 110 LEU A C 1
ATOM 906 O O . LEU A 1 110 ? -11.473 9.061 17.966 1.00 92.25 110 LEU A O 1
ATOM 910 N N . THR A 1 111 ? -9.445 9.080 17.012 1.00 90.44 111 THR A N 1
ATOM 911 C CA . THR A 1 111 ? -8.750 8.510 18.178 1.00 90.44 111 THR A CA 1
ATOM 912 C C . THR A 1 111 ? -8.777 9.437 19.391 1.00 90.44 111 THR A C 1
ATOM 914 O O . THR A 1 111 ? -8.781 8.949 20.515 1.00 90.44 111 THR A O 1
ATOM 917 N N . SER A 1 112 ? -8.835 10.759 19.190 1.00 89.19 112 SER A N 1
ATOM 918 C CA . SER A 1 112 ? -8.937 11.725 20.292 1.00 89.19 112 SER A CA 1
ATOM 919 C C . SER A 1 112 ? -10.339 11.805 20.903 1.00 89.19 112 SER A C 1
ATOM 921 O O . SER A 1 112 ? -10.480 12.135 22.078 1.00 89.19 112 SER A O 1
ATOM 923 N N . GLU A 1 113 ? -11.368 11.488 20.117 1.00 89.62 113 GLU A N 1
ATOM 924 C CA . GLU A 1 113 ? -12.774 11.507 20.538 1.00 89.62 113 GLU A CA 1
ATOM 925 C C . GLU A 1 113 ? -13.211 10.166 21.151 1.00 89.62 113 GLU A C 1
ATOM 927 O O . GLU A 1 113 ? -14.167 10.109 21.926 1.00 89.62 113 GLU A O 1
ATOM 932 N N . THR A 1 114 ? -12.501 9.083 20.832 1.00 84.44 114 THR A N 1
ATOM 933 C CA . THR A 1 114 ? -12.838 7.728 21.275 1.00 84.44 114 THR A CA 1
ATOM 934 C C . THR A 1 114 ? -12.110 7.364 22.567 1.00 84.44 114 THR A C 1
ATOM 936 O O . THR A 1 114 ? -10.891 7.472 22.672 1.00 84.44 114 THR A O 1
ATOM 939 N N . SER A 1 115 ? -12.842 6.843 23.553 1.00 82.50 115 SER A N 1
ATOM 940 C CA . SER A 1 115 ? -12.236 6.244 24.749 1.00 82.50 115 SER A CA 1
ATOM 941 C C . SER A 1 115 ? -11.822 4.798 24.462 1.00 82.50 115 SER A C 1
ATOM 943 O O . SER A 1 115 ? -12.607 3.880 24.673 1.00 82.50 115 SER A O 1
ATOM 945 N N . GLY A 1 116 ? -10.600 4.576 23.968 1.00 88.06 116 GLY A N 1
ATOM 946 C CA . GLY A 1 116 ? -10.059 3.223 23.781 1.00 88.06 116 GLY A CA 1
ATOM 947 C C . GLY A 1 116 ? -9.094 3.069 22.608 1.00 88.06 116 GLY A C 1
ATOM 948 O O . GLY A 1 116 ? -8.735 4.031 21.930 1.00 88.06 116 GLY A O 1
ATOM 949 N N . ARG A 1 117 ? -8.652 1.827 22.373 1.00 91.94 117 ARG A N 1
ATOM 950 C CA . ARG A 1 117 ? -7.861 1.479 21.187 1.00 91.94 117 ARG A CA 1
ATOM 951 C C . ARG A 1 117 ? -8.792 1.105 20.042 1.00 91.94 117 ARG A C 1
ATOM 953 O O . ARG A 1 117 ? -9.482 0.104 20.147 1.00 91.94 117 ARG A O 1
ATOM 960 N N . LEU A 1 118 ? -8.725 1.866 18.956 1.00 95.12 118 LEU A N 1
ATOM 961 C CA . LEU A 1 118 ? -9.274 1.464 17.662 1.00 95.12 118 LEU A CA 1
ATOM 962 C C . LEU A 1 118 ? -8.538 0.264 17.045 1.00 95.12 118 LEU A C 1
ATOM 964 O O . LEU A 1 118 ? -7.314 0.135 17.192 1.00 95.12 118 LEU A O 1
ATOM 968 N N . VAL A 1 119 ? -9.295 -0.544 16.311 1.00 96.31 119 VAL A N 1
ATOM 969 C CA . VAL A 1 119 ? -8.850 -1.582 15.383 1.00 96.31 119 VAL A CA 1
ATOM 970 C C . VAL A 1 119 ? -9.116 -1.101 13.956 1.00 96.31 119 VAL A C 1
ATOM 972 O O . VAL A 1 119 ? -10.258 -0.893 13.559 1.00 96.31 119 VAL A O 1
ATOM 975 N N . VAL A 1 120 ? -8.051 -0.908 13.185 1.00 97.12 120 VAL A N 1
ATOM 976 C CA . VAL A 1 120 ? -8.084 -0.367 11.821 1.00 97.12 120 VAL A CA 1
ATOM 977 C C . VAL A 1 120 ? -7.580 -1.422 10.839 1.00 97.12 120 VAL A C 1
ATOM 979 O O . VAL A 1 120 ? -6.556 -2.053 11.105 1.00 97.12 120 VAL A O 1
ATOM 982 N N . ALA A 1 121 ? -8.245 -1.581 9.699 1.00 97.50 121 ALA A N 1
ATOM 983 C CA . ALA A 1 121 ? -7.711 -2.294 8.543 1.00 97.50 121 ALA A CA 1
ATO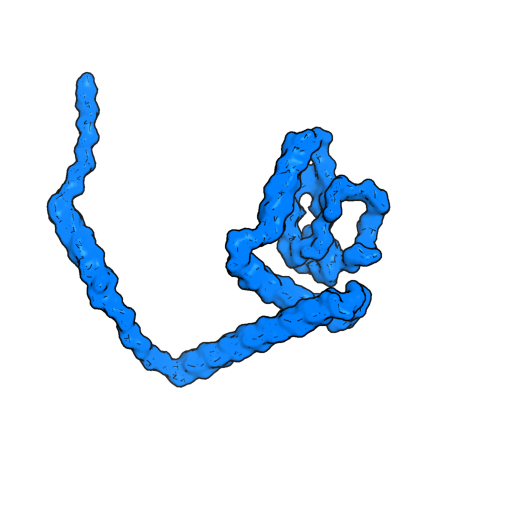M 984 C C . ALA A 1 121 ? -7.200 -1.284 7.499 1.00 97.50 121 ALA A C 1
ATOM 986 O O . ALA A 1 121 ? -7.932 -0.403 7.074 1.00 97.50 121 ALA A O 1
ATOM 987 N N . ASP A 1 122 ? -5.931 -1.392 7.111 1.00 97.38 122 ASP A N 1
ATOM 988 C CA . ASP A 1 122 ? -5.290 -0.634 6.032 1.00 97.38 122 ASP A CA 1
ATOM 989 C C . ASP A 1 122 ? -5.151 -1.565 4.819 1.00 97.38 122 ASP A C 1
ATOM 991 O O . ASP A 1 122 ? -4.233 -2.390 4.752 1.00 97.38 122 ASP A O 1
ATOM 995 N N . ILE A 1 123 ? -6.127 -1.505 3.912 1.00 96.31 123 ILE A N 1
ATOM 996 C CA . ILE A 1 123 ? -6.251 -2.410 2.763 1.00 96.31 123 ILE A CA 1
ATOM 997 C C . ILE A 1 123 ? -5.551 -1.792 1.546 1.00 96.31 123 ILE A C 1
ATOM 999 O O . ILE A 1 123 ? -5.928 -0.720 1.078 1.00 96.31 123 ILE A O 1
ATOM 1003 N N . GLY A 1 124 ? -4.548 -2.485 1.005 1.00 94.56 124 GLY A N 1
ATOM 1004 C CA . GLY A 1 124 ? -3.660 -1.932 -0.023 1.00 94.56 124 GLY A CA 1
ATOM 1005 C C . GLY A 1 124 ? -2.643 -0.955 0.572 1.00 94.56 124 GLY A C 1
ATOM 1006 O O . GLY A 1 124 ? -2.425 0.133 0.034 1.00 94.56 124 GLY A O 1
ATOM 1007 N N . CYS A 1 125 ? -2.044 -1.325 1.707 1.00 95.38 125 CYS A N 1
ATOM 1008 C CA . CYS A 1 125 ? -1.186 -0.452 2.512 1.00 95.38 125 CYS A CA 1
ATOM 1009 C C . CYS A 1 125 ? 0.188 -0.143 1.877 1.00 95.38 125 CYS A C 1
ATOM 1011 O O . CYS A 1 125 ? 0.936 0.720 2.366 1.00 95.38 125 CYS A O 1
ATOM 1013 N N . GLY A 1 126 ? 0.541 -0.847 0.796 1.00 93.31 126 GLY A N 1
ATOM 1014 C CA . GLY A 1 126 ? 1.833 -0.774 0.130 1.00 93.31 126 GLY A CA 1
ATOM 1015 C C . GLY A 1 126 ? 3.004 -1.242 0.994 1.00 93.31 126 GLY A C 1
ATOM 1016 O O . GLY A 1 126 ? 2.852 -1.731 2.112 1.00 93.31 126 GLY A O 1
ATOM 1017 N N . SER A 1 127 ? 4.226 -1.046 0.498 1.00 88.50 127 SER A N 1
ATOM 1018 C CA . SER A 1 127 ? 5.434 -1.565 1.161 1.00 88.50 127 SER A CA 1
ATOM 1019 C C . SER A 1 127 ? 5.728 -0.931 2.532 1.00 88.50 127 SER A C 1
ATOM 1021 O O . SER A 1 127 ? 6.493 -1.491 3.317 1.00 88.50 127 SER A O 1
ATOM 1023 N N . ARG A 1 128 ? 5.158 0.245 2.834 1.00 87.31 128 ARG A N 1
ATOM 1024 C CA . ARG A 1 128 ? 5.505 1.038 4.028 1.00 87.31 128 ARG A CA 1
ATOM 1025 C C . ARG A 1 128 ? 4.508 0.956 5.179 1.00 87.31 128 ARG A C 1
ATOM 1027 O O . ARG A 1 128 ? 4.903 1.324 6.275 1.00 87.31 128 ARG A O 1
ATOM 1034 N N . ALA A 1 129 ? 3.259 0.539 4.949 1.00 92.75 129 ALA A N 1
ATOM 1035 C CA . ALA A 1 129 ? 2.214 0.501 5.982 1.00 92.75 129 ALA A CA 1
ATOM 1036 C C . ALA A 1 129 ? 2.139 1.788 6.841 1.00 92.75 129 ALA A C 1
ATOM 1038 O O . ALA A 1 129 ? 2.223 1.754 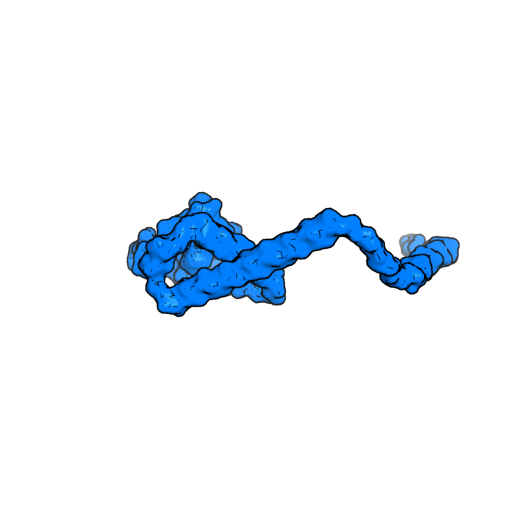8.068 1.00 92.75 129 ALA A O 1
ATOM 1039 N N . GLN A 1 130 ? 2.009 2.955 6.199 1.00 94.44 130 GLN A N 1
ATOM 1040 C CA . GLN A 1 130 ? 2.165 4.258 6.870 1.00 94.44 130 GLN A CA 1
ATOM 1041 C C . GLN A 1 130 ? 1.156 4.498 8.006 1.00 94.44 130 GLN A C 1
ATOM 1043 O O . GLN A 1 130 ? 1.485 5.203 8.963 1.00 94.44 130 GLN A O 1
ATOM 1048 N N . LEU A 1 131 ? -0.052 3.921 7.934 1.00 95.62 131 LEU A N 1
ATOM 1049 C CA . LEU A 1 131 ? -1.016 4.009 9.037 1.00 95.62 131 LEU A CA 1
ATOM 1050 C C . LEU A 1 131 ? -0.517 3.288 10.286 1.00 95.62 131 LEU A C 1
ATOM 1052 O O . LEU A 1 131 ? -0.705 3.794 11.394 1.00 95.62 131 LEU A O 1
ATOM 1056 N N . ARG A 1 132 ? 0.158 2.144 10.130 1.00 95.31 132 ARG A N 1
ATOM 1057 C CA . ARG A 1 132 ? 0.692 1.397 11.269 1.00 95.31 132 ARG A CA 1
ATOM 1058 C C . ARG A 1 132 ? 1.713 2.222 12.047 1.00 95.31 132 ARG A C 1
ATOM 1060 O O . ARG A 1 132 ? 1.651 2.252 13.276 1.00 95.31 132 ARG A O 1
ATOM 1067 N N . ASP A 1 133 ? 2.601 2.910 11.336 1.00 93.88 133 ASP A N 1
ATOM 1068 C CA . ASP A 1 133 ? 3.623 3.776 11.933 1.00 93.88 133 ASP A CA 1
ATOM 1069 C C . ASP A 1 133 ? 3.011 5.003 12.624 1.00 93.88 133 ASP A C 1
ATOM 1071 O O . ASP A 1 133 ? 3.486 5.431 13.676 1.00 93.88 133 ASP A O 1
ATOM 1075 N N . ALA A 1 134 ? 1.947 5.572 12.047 1.00 95.50 134 ALA A N 1
ATOM 1076 C CA . ALA A 1 134 ? 1.282 6.757 12.584 1.00 95.50 134 ALA A CA 1
ATOM 1077 C C . ALA A 1 134 ? 0.488 6.479 13.874 1.00 95.50 134 ALA A C 1
ATOM 1079 O O . ALA A 1 134 ? 0.339 7.380 14.701 1.00 95.50 134 ALA A O 1
ATOM 1080 N N . PHE A 1 135 ? 0.004 5.246 14.069 1.00 95.38 135 PHE A N 1
ATOM 1081 C CA . PHE A 1 135 ? -0.880 4.876 15.181 1.00 95.38 135 PHE A CA 1
ATOM 1082 C C . PHE A 1 135 ? -0.368 3.668 15.991 1.00 95.38 135 PHE A C 1
ATOM 1084 O O . PHE A 1 135 ? -1.061 2.653 16.108 1.00 95.38 135 PHE A O 1
ATOM 1091 N N . PRO A 1 136 ? 0.816 3.755 16.628 1.00 93.88 136 PRO A N 1
ATOM 1092 C CA . PRO A 1 136 ? 1.427 2.620 17.325 1.00 93.88 136 PRO A CA 1
ATOM 1093 C C . PRO A 1 136 ? 0.636 2.148 18.557 1.00 93.88 136 PRO A C 1
ATOM 1095 O O . PRO A 1 136 ? 0.748 0.983 18.945 1.00 93.88 136 PRO A O 1
ATOM 1098 N N . SER A 1 137 ? -0.165 3.031 19.167 1.00 93.50 137 SER A N 1
ATOM 1099 C CA . SER A 1 137 ? -1.037 2.743 20.316 1.00 93.50 137 SER A CA 1
ATOM 1100 C C . SER A 1 137 ? -2.351 2.050 19.949 1.00 93.50 137 SER A C 1
ATOM 1102 O O . SER A 1 137 ? -3.048 1.578 20.847 1.00 93.50 137 SER A O 1
ATOM 1104 N N . HIS A 1 138 ? -2.686 1.989 18.660 1.00 94.75 138 HIS A N 1
ATOM 1105 C CA . HIS A 1 138 ? -3.887 1.349 18.126 1.00 94.75 138 HIS A CA 1
ATOM 1106 C C . HIS A 1 138 ? -3.528 0.024 17.451 1.00 94.75 138 HIS A C 1
ATOM 1108 O O . HIS A 1 138 ? -2.350 -0.276 17.235 1.00 94.75 138 HIS A O 1
ATOM 1114 N N . PHE A 1 139 ? -4.529 -0.792 17.132 1.00 95.38 139 PHE A N 1
ATOM 1115 C CA . PHE A 1 139 ? -4.330 -1.977 16.305 1.00 95.38 139 PHE A CA 1
ATOM 1116 C C . PHE A 1 139 ? -4.546 -1.588 14.847 1.00 95.38 139 PHE A C 1
ATOM 1118 O O . PHE A 1 139 ? -5.592 -1.055 14.502 1.00 95.38 139 PHE A O 1
ATOM 1125 N N . VAL A 1 140 ? -3.536 -1.810 14.006 1.00 96.88 140 VAL A N 1
ATOM 1126 C CA . VAL A 1 140 ? -3.618 -1.541 12.565 1.00 96.88 140 VAL A CA 1
ATOM 1127 C C . VAL A 1 140 ? -3.187 -2.807 11.846 1.00 96.88 140 VAL A C 1
ATOM 1129 O O . VAL A 1 140 ? -2.022 -3.201 11.946 1.00 96.88 140 VAL A O 1
ATOM 1132 N N . HIS A 1 141 ? -4.134 -3.453 11.178 1.00 97.12 141 HIS A N 1
ATOM 1133 C CA . HIS A 1 141 ? -3.892 -4.569 10.281 1.00 97.12 141 HIS A CA 1
ATOM 1134 C C . HIS A 1 141 ? -3.578 -4.012 8.900 1.00 97.12 141 HIS A C 1
ATOM 1136 O O . HIS A 1 141 ? -4.438 -3.386 8.295 1.00 97.12 141 HIS A O 1
ATOM 1142 N N . SER A 1 142 ? -2.363 -4.221 8.403 1.00 97.62 142 SER A N 1
ATOM 1143 C CA . SER A 1 142 ? -1.967 -3.720 7.083 1.00 97.62 142 SER A CA 1
ATOM 1144 C C . SER A 1 142 ? -1.920 -4.880 6.100 1.00 97.62 142 SER A C 1
ATOM 1146 O O . SER A 1 142 ? -1.193 -5.846 6.342 1.00 97.62 142 SER A O 1
ATOM 1148 N N . PHE A 1 143 ? -2.673 -4.786 5.008 1.00 96.81 143 PHE A N 1
ATOM 1149 C CA . PHE A 1 143 ? -2.779 -5.831 3.994 1.00 96.81 143 PHE A CA 1
ATOM 1150 C C . PHE A 1 143 ? -2.359 -5.320 2.625 1.00 96.81 143 PHE A C 1
ATOM 1152 O O . PHE A 1 143 ? -2.735 -4.222 2.222 1.00 96.81 143 PHE A O 1
ATOM 1159 N N . ASP A 1 144 ? -1.620 -6.141 1.889 1.00 95.69 144 ASP A N 1
ATOM 1160 C CA . ASP A 1 144 ? -1.263 -5.892 0.493 1.00 95.69 144 ASP A CA 1
ATOM 1161 C C . ASP A 1 144 ? -1.011 -7.234 -0.214 1.00 95.69 144 ASP A C 1
ATOM 1163 O O . ASP A 1 144 ? -0.869 -8.271 0.437 1.00 95.69 144 ASP A O 1
ATOM 1167 N N . LEU A 1 145 ? -0.918 -7.239 -1.544 1.00 93.56 145 LEU A N 1
ATOM 1168 C CA . LEU A 1 145 ? -0.600 -8.448 -2.313 1.00 93.56 145 LEU A CA 1
ATOM 1169 C C . LEU A 1 145 ? 0.882 -8.843 -2.193 1.00 93.56 145 LEU A C 1
ATOM 1171 O O . LEU A 1 145 ? 1.252 -9.964 -2.545 1.00 93.56 145 LEU A O 1
ATOM 1175 N N . VAL A 1 146 ? 1.731 -7.963 -1.649 1.00 92.75 146 VAL A N 1
ATOM 1176 C CA . VAL A 1 146 ? 3.121 -8.267 -1.284 1.00 92.75 146 VAL A CA 1
ATOM 1177 C C . VAL A 1 146 ? 3.461 -7.753 0.111 1.00 92.75 146 VAL A C 1
ATOM 1179 O O . VAL A 1 146 ? 3.158 -6.621 0.469 1.00 92.75 146 VAL A O 1
ATOM 1182 N N . ALA A 1 147 ? 4.166 -8.581 0.885 1.00 92.50 147 ALA A N 1
ATOM 1183 C CA . ALA A 1 147 ? 4.664 -8.229 2.210 1.00 92.50 147 ALA A CA 1
ATOM 1184 C C . ALA A 1 147 ? 6.170 -7.914 2.174 1.00 92.50 147 ALA A C 1
ATOM 1186 O O . ALA A 1 147 ? 7.005 -8.816 2.226 1.00 92.50 147 ALA A O 1
ATOM 1187 N N . ASP A 1 148 ? 6.511 -6.624 2.112 1.00 86.12 148 ASP A N 1
ATOM 1188 C CA . ASP A 1 148 ? 7.904 -6.136 2.164 1.00 86.12 148 ASP A CA 1
ATOM 1189 C C . ASP A 1 148 ? 8.346 -5.691 3.569 1.00 86.12 148 ASP A C 1
ATOM 1191 O O . ASP A 1 148 ? 9.508 -5.347 3.791 1.00 86.12 148 ASP A O 1
ATOM 1195 N N . SER A 1 149 ? 7.421 -5.688 4.529 1.00 87.00 149 SER A N 1
ATOM 1196 C CA . SER A 1 149 ? 7.636 -5.253 5.908 1.00 87.00 149 SER A CA 1
ATOM 1197 C C . SER A 1 149 ? 6.981 -6.240 6.880 1.00 87.00 149 SER A C 1
ATOM 1199 O O . SER A 1 149 ? 5.911 -6.762 6.565 1.00 87.00 149 SER A O 1
ATOM 1201 N N . PRO A 1 150 ? 7.542 -6.456 8.089 1.00 89.69 150 PRO A N 1
ATOM 1202 C CA . PRO A 1 150 ? 6.918 -7.284 9.128 1.00 89.69 150 PRO A CA 1
ATOM 1203 C C . PRO A 1 150 ? 5.520 -6.816 9.558 1.00 89.69 150 PRO A C 1
ATOM 1205 O O . PRO A 1 150 ? 4.803 -7.549 10.231 1.00 89.69 150 PRO A O 1
ATOM 1208 N N . HIS A 1 151 ? 5.149 -5.580 9.219 1.00 91.75 151 HIS A N 1
ATOM 1209 C CA . HIS A 1 151 ? 3.849 -4.991 9.532 1.00 91.75 151 HIS A CA 1
ATOM 1210 C C . HIS A 1 151 ? 2.794 -5.191 8.436 1.00 91.75 151 HIS A C 1
ATOM 1212 O O . HIS A 1 151 ? 1.639 -4.808 8.638 1.00 91.75 151 HIS A O 1
ATOM 1218 N N . VAL A 1 152 ? 3.181 -5.773 7.297 1.00 95.50 152 VAL A N 1
ATOM 1219 C CA . VAL A 1 152 ? 2.300 -6.051 6.161 1.00 95.50 152 VAL A CA 1
ATOM 1220 C C . VAL A 1 152 ? 2.000 -7.541 6.119 1.00 95.50 152 VAL A C 1
ATOM 1222 O O . VAL A 1 152 ? 2.901 -8.374 6.058 1.00 95.50 152 VAL A O 1
ATOM 1225 N N . THR A 1 153 ? 0.718 -7.879 6.132 1.00 95.81 153 THR A N 1
ATOM 1226 C CA . THR A 1 153 ? 0.236 -9.239 5.909 1.00 95.81 153 THR A CA 1
ATOM 1227 C C . THR A 1 153 ? -0.116 -9.391 4.437 1.00 95.81 153 THR A C 1
ATOM 1229 O O . THR A 1 153 ? -0.946 -8.647 3.919 1.00 95.81 153 THR A O 1
ATOM 1232 N N . LYS A 1 154 ? 0.503 -10.363 3.759 1.00 94.94 154 LYS A N 1
ATOM 1233 C CA . LYS A 1 154 ? 0.160 -10.680 2.370 1.00 94.94 154 LYS A CA 1
ATOM 1234 C C . LYS A 1 154 ? -1.265 -11.241 2.315 1.00 94.94 154 LYS A C 1
ATOM 1236 O O . LYS A 1 154 ? -1.499 -12.321 2.853 1.00 94.94 154 LYS A O 1
ATOM 1241 N N . ALA A 1 155 ? -2.191 -10.531 1.680 1.00 94.94 155 ALA A N 1
ATOM 1242 C CA . ALA A 1 155 ? -3.578 -10.961 1.524 1.00 94.94 155 ALA A CA 1
ATOM 1243 C C . ALA A 1 155 ? -4.243 -10.292 0.314 1.00 94.94 155 ALA A C 1
ATOM 1245 O O . ALA A 1 155 ? -3.948 -9.144 -0.015 1.00 94.94 155 ALA A O 1
ATOM 1246 N N . ASP A 1 156 ? -5.174 -11.007 -0.317 1.00 94.19 156 ASP A N 1
ATOM 1247 C CA . ASP A 1 156 ? -6.114 -10.413 -1.267 1.00 94.19 156 ASP A CA 1
ATOM 1248 C C . ASP A 1 156 ? -7.209 -9.670 -0.486 1.00 94.19 156 ASP A C 1
ATOM 1250 O O . ASP A 1 156 ? -7.797 -10.227 0.443 1.00 94.19 156 ASP A O 1
ATOM 1254 N N . MET A 1 157 ? -7.513 -8.428 -0.874 1.00 93.06 157 MET A N 1
ATOM 1255 C CA . MET A 1 157 ? -8.593 -7.636 -0.277 1.00 93.06 157 MET A CA 1
ATOM 1256 C C . MET A 1 157 ? -9.969 -8.305 -0.384 1.00 93.06 157 MET A C 1
ATOM 1258 O O . MET A 1 157 ? -10.842 -8.031 0.435 1.00 93.06 157 MET A O 1
ATOM 1262 N N . CYS A 1 158 ? -10.166 -9.200 -1.356 1.00 92.50 158 CYS A N 1
ATOM 1263 C CA . CYS A 1 158 ? -11.394 -9.981 -1.485 1.00 92.50 158 CYS A CA 1
ATOM 1264 C C . CYS A 1 158 ? -11.487 -11.155 -0.492 1.00 92.50 158 CYS A C 1
ATOM 1266 O O . CYS A 1 158 ? -12.545 -11.771 -0.387 1.00 92.50 158 CYS A O 1
ATOM 1268 N N . SER A 1 159 ? -10.410 -11.482 0.230 1.00 93.31 159 SER A N 1
ATOM 1269 C CA . SER A 1 159 ? -10.354 -12.595 1.185 1.00 93.31 159 SER A CA 1
ATOM 1270 C C . SER A 1 159 ? -9.341 -12.315 2.304 1.00 93.31 159 SER A C 1
ATOM 1272 O O . SER A 1 159 ? -8.321 -13.001 2.434 1.00 93.31 159 SER A O 1
ATOM 1274 N N . LEU A 1 160 ? -9.619 -11.296 3.120 1.00 95.56 160 LEU A N 1
ATOM 1275 C CA . LEU A 1 160 ? -8.767 -10.924 4.251 1.00 95.56 160 LEU A CA 1
ATOM 1276 C C . LEU A 1 160 ? -8.852 -11.953 5.395 1.00 95.56 160 LEU A C 1
ATOM 1278 O O . LEU A 1 160 ? -9.939 -12.454 5.681 1.00 95.56 160 LEU A O 1
ATOM 1282 N N . PRO A 1 161 ? -7.741 -12.242 6.101 1.00 95.81 161 PRO A N 1
ATOM 1283 C CA . PRO A 1 161 ? -7.727 -13.105 7.282 1.00 95.81 161 PRO A CA 1
ATOM 1284 C C . PRO A 1 161 ? -8.222 -12.340 8.523 1.00 95.81 161 PRO A C 1
ATOM 1286 O O . PRO A 1 161 ? -7.491 -12.172 9.499 1.00 95.81 161 PRO A O 1
ATOM 1289 N N . LEU A 1 162 ? -9.448 -11.826 8.448 1.00 95.56 162 LEU A N 1
ATOM 1290 C CA . LEU A 1 162 ? -10.132 -11.099 9.512 1.00 95.56 162 LEU A CA 1
ATOM 1291 C C . LEU A 1 162 ? -11.531 -11.676 9.714 1.00 95.56 162 LEU A C 1
ATOM 1293 O O . LEU A 1 162 ? -12.179 -12.103 8.757 1.00 95.56 162 LEU A O 1
ATOM 1297 N N . ASP A 1 163 ? -11.993 -11.654 10.959 1.00 96.12 163 ASP A N 1
ATOM 1298 C CA . ASP A 1 163 ? -13.373 -11.996 11.276 1.00 96.12 163 ASP A CA 1
ATOM 1299 C C . ASP A 1 163 ? -14.315 -10.863 10.834 1.00 96.12 163 ASP A C 1
ATOM 1301 O O . ASP A 1 163 ? -13.932 -9.694 10.745 1.00 96.12 163 ASP A O 1
ATOM 1305 N N . ALA A 1 164 ? -15.575 -11.200 10.561 1.00 93.81 164 ALA A N 1
ATOM 1306 C CA . ALA A 1 164 ? -16.586 -10.188 10.269 1.00 93.81 164 ALA A CA 1
ATOM 1307 C C . ALA A 1 164 ? -16.752 -9.231 11.463 1.00 93.81 164 ALA A C 1
ATOM 1309 O O . ALA A 1 164 ? -16.710 -9.659 12.617 1.00 93.81 164 ALA A O 1
ATOM 1310 N N . ASP A 1 165 ? -16.943 -7.942 11.172 1.00 94.25 165 ASP A N 1
ATOM 1311 C CA . ASP A 1 165 ? -17.121 -6.872 12.163 1.00 94.25 165 ASP A CA 1
ATOM 1312 C C . ASP A 1 165 ? -15.979 -6.761 13.200 1.00 94.25 165 ASP A C 1
ATOM 1314 O O . ASP A 1 165 ? -16.165 -6.219 14.289 1.00 94.25 165 ASP A O 1
ATOM 1318 N N . SER A 1 166 ? -14.770 -7.246 12.875 1.00 95.44 166 SER A N 1
ATOM 1319 C CA . SER A 1 166 ? -13.618 -7.201 13.788 1.00 95.44 166 SER A CA 1
ATOM 1320 C C . SER A 1 166 ? -12.874 -5.862 13.812 1.00 95.44 166 SER A C 1
ATOM 1322 O O . SER A 1 166 ? -11.950 -5.694 14.609 1.00 95.44 166 SER A O 1
ATOM 1324 N N . CYS A 1 167 ? -13.197 -4.934 12.908 1.00 95.69 167 CYS A N 1
ATOM 1325 C CA . CYS A 1 167 ? -12.511 -3.650 12.763 1.00 95.69 167 CYS A CA 1
ATOM 1326 C C . CYS A 1 167 ? -13.482 -2.483 12.953 1.00 95.69 167 CYS A C 1
ATOM 1328 O O . CYS A 1 167 ? -14.592 -2.501 12.429 1.00 95.69 167 CYS A O 1
ATOM 1330 N N . ASP A 1 168 ? -13.028 -1.441 13.650 1.00 95.00 168 ASP A N 1
ATOM 1331 C CA . ASP A 1 168 ? -13.777 -0.195 13.836 1.00 95.00 168 ASP A CA 1
ATOM 1332 C C . ASP A 1 168 ? -13.730 0.685 12.577 1.00 95.00 168 ASP A C 1
ATOM 1334 O O . ASP A 1 168 ? -14.651 1.454 12.303 1.00 95.00 168 ASP A O 1
ATOM 1338 N N . VAL A 1 169 ? -12.623 0.604 11.828 1.00 94.06 169 VAL A N 1
ATOM 1339 C CA . VAL A 1 169 ? -12.392 1.346 10.582 1.00 94.06 169 VAL A CA 1
ATOM 1340 C C . VAL A 1 169 ? -11.719 0.430 9.561 1.00 94.06 169 VAL A C 1
ATOM 1342 O O . VAL A 1 169 ? -10.783 -0.294 9.903 1.00 94.06 169 VAL A O 1
ATOM 1345 N N . THR A 1 170 ? -12.171 0.497 8.312 1.00 87.88 170 THR A N 1
ATOM 1346 C CA . THR A 1 170 ? -11.637 -0.238 7.153 1.00 87.88 170 THR A CA 1
ATOM 1347 C C . THR A 1 170 ? -11.356 0.702 5.996 1.00 87.88 170 THR A C 1
ATOM 1349 O O . THR A 1 170 ? -12.163 1.650 5.839 1.00 87.88 170 THR A O 1
#

Organism: NCBI:txid334625

Foldseek 3Di:
DDDDDDPDDDPVVVVVVVVVVVVVVPPDPPPDDPDDVVVVVVVVVVVVVVVVLVVLLVVLVVCVVPDDLVVNLVVDDLVSLLSNLVVVVVVQVPDPDHVVVVVLVVVVVVVVVDDDAFAEEAEQCGAPNVSCVSCVVHHYQYEDCHHNDPSYDNDRPVDDPDDPPRGPYD

InterPro domains:
  IPR007823 Ribosomal RNA processing protein 8 [PF05148] (44-169)
  IPR007823 Ribosomal RNA processing protein 8 [PTHR12787] (10-169)
  IPR029063 S-adenosyl-L-methionine-dependent methyltransferase superfamily [G3DSA:3.40.50.150] (98-170)
  IPR029063 S-adenosyl-L-methionine-dependent methyltransferase superfamily [SSF53335] (80-169)
  IPR042036 Ribosomal RNA-processing protein 8, N-terminal domain [G3DSA:1.10.10.2150] (48-96)